Protein AF-A0A7S1QYT7-F1 (afdb_monomer_lite)

Secondary structure (DSSP, 8-state):
-HHHHHHHHHHHHHHHHHHHHHHHHHHHHHHHHHHHHHHHTSPPGGGGGTTSHHHHHHHHHHHHHHHHHHHHHHHHTTT---HHHHHHHHHHHHHHHHHHHHHHHHHHHHH-TTS-HHHHHHHHHHHHHHIIIIIHHHHHHHTT--HHHHHHHHHHHHHHHHHHHGGGHHHHTT--

Structure (mmCIF, N/CA/C/O backbone):
data_AF-A0A7S1QYT7-F1
#
_entry.id   AF-A0A7S1QYT7-F1
#
loop_
_atom_site.group_PDB
_atom_site.id
_atom_site.type_symbol
_atom_site.label_atom_id
_atom_site.label_alt_id
_atom_site.label_comp_id
_atom_site.label_asym_id
_atom_site.label_entity_id
_atom_site.label_seq_id
_atom_site.pdbx_PDB_ins_code
_atom_site.Cartn_x
_atom_site.Cartn_y
_atom_site.Cartn_z
_atom_site.occupancy
_atom_site.B_iso_or_equiv
_atom_site.auth_seq_id
_atom_site.auth_comp_id
_atom_site.auth_asym_id
_atom_site.auth_atom_id
_atom_site.pdbx_PDB_model_num
ATOM 1 N N . GLU A 1 1 ? -38.609 56.100 38.964 1.00 63.53 1 GLU A N 1
ATOM 2 C CA . GLU A 1 1 ? -37.360 55.302 39.048 1.00 63.53 1 GLU A CA 1
ATOM 3 C C . GLU A 1 1 ? -37.569 53.793 39.182 1.00 63.53 1 GLU A C 1
ATOM 5 O O . GLU A 1 1 ? -37.049 53.065 38.348 1.00 63.53 1 GLU A O 1
ATOM 10 N N . ARG A 1 2 ? -38.355 53.289 40.149 1.00 62.47 2 ARG A N 1
ATOM 11 C CA . ARG A 1 2 ? -38.512 51.829 40.365 1.00 62.47 2 ARG A CA 1
ATOM 12 C C . ARG A 1 2 ? -39.107 51.056 39.176 1.00 62.47 2 ARG A C 1
ATOM 14 O O . ARG A 1 2 ? -38.691 49.935 38.917 1.00 62.47 2 ARG A O 1
ATOM 21 N N . VAL A 1 3 ? -40.026 51.669 38.424 1.00 66.88 3 VAL A N 1
ATOM 22 C CA . VAL A 1 3 ? -40.621 51.073 37.209 1.00 66.88 3 VAL A CA 1
ATOM 23 C C . VAL A 1 3 ? -39.579 50.915 36.094 1.00 66.88 3 VAL A C 1
ATOM 25 O O . VAL A 1 3 ? -39.517 49.877 35.447 1.00 66.88 3 VAL A O 1
ATOM 28 N N . PHE A 1 4 ? -38.700 51.908 35.931 1.00 64.62 4 PHE A N 1
ATOM 29 C CA . PHE A 1 4 ? -37.659 51.919 34.899 1.00 64.62 4 PHE A CA 1
ATOM 30 C C . PHE A 1 4 ? -36.540 50.904 35.196 1.00 64.62 4 PHE A C 1
ATOM 32 O O . PHE A 1 4 ? -36.034 50.240 34.295 1.00 64.62 4 PHE A O 1
ATOM 39 N N . ALA A 1 5 ? -36.198 50.725 36.478 1.00 67.06 5 ALA A N 1
ATOM 40 C CA . ALA A 1 5 ? -35.235 49.715 36.916 1.00 67.06 5 ALA A CA 1
ATOM 41 C C . ALA A 1 5 ? -35.753 48.275 36.726 1.00 67.06 5 ALA A C 1
ATOM 43 O O . ALA A 1 5 ? -34.978 47.387 36.371 1.00 67.06 5 ALA A O 1
ATOM 44 N N . ASN A 1 6 ? -37.056 48.040 36.927 1.00 66.44 6 ASN A N 1
ATOM 45 C CA . ASN A 1 6 ? -37.658 46.721 36.713 1.00 66.44 6 ASN A CA 1
ATOM 46 C C . ASN A 1 6 ? -37.722 46.352 35.226 1.00 66.44 6 ASN A C 1
ATOM 48 O O . ASN A 1 6 ? -37.403 45.221 34.872 1.00 66.44 6 ASN A O 1
ATOM 52 N N . ASP A 1 7 ? -38.050 47.315 34.364 1.00 73.94 7 ASP A N 1
ATOM 53 C CA . ASP A 1 7 ? -38.115 47.114 32.914 1.00 73.94 7 ASP A CA 1
ATOM 54 C C . ASP A 1 7 ? -36.727 46.854 32.289 1.00 73.94 7 ASP A C 1
ATOM 56 O O . ASP A 1 7 ? -36.556 45.955 31.462 1.00 73.94 7 ASP A O 1
ATOM 60 N N . MET A 1 8 ? -35.676 47.546 32.750 1.00 67.88 8 MET A N 1
ATOM 61 C CA . MET A 1 8 ? -34.307 47.215 32.323 1.00 67.88 8 MET A CA 1
ATOM 62 C C . MET A 1 8 ? -33.873 45.811 32.767 1.00 67.88 8 MET A C 1
ATOM 64 O O . MET A 1 8 ? -33.151 45.127 32.039 1.00 67.88 8 MET A O 1
ATOM 68 N N . ARG A 1 9 ? -34.328 45.345 33.936 1.00 71.81 9 ARG A N 1
ATOM 69 C CA . ARG A 1 9 ? -34.009 44.000 34.431 1.00 71.81 9 ARG A CA 1
ATOM 70 C C . ARG A 1 9 ? -34.700 42.911 33.612 1.00 71.81 9 ARG A C 1
ATOM 72 O O . ARG A 1 9 ? -34.052 41.924 33.276 1.00 71.81 9 ARG A O 1
ATOM 79 N N . THR A 1 10 ? -35.968 43.097 33.245 1.00 73.62 10 THR A N 1
ATOM 80 C CA . THR A 1 10 ? -36.717 42.131 32.421 1.00 73.62 10 THR A CA 1
ATOM 81 C C . THR A 1 10 ? -36.176 42.043 30.998 1.00 73.62 10 THR A C 1
ATOM 83 O O . THR A 1 10 ? -36.062 40.942 30.465 1.00 73.62 10 THR A O 1
ATOM 86 N N . ARG A 1 11 ? -35.748 43.166 30.403 1.00 74.12 11 ARG A N 1
ATOM 87 C CA . ARG A 1 11 ? -35.099 43.150 29.079 1.00 74.12 11 ARG A CA 1
ATOM 88 C C . ARG A 1 11 ? -33.743 42.444 29.093 1.00 74.12 11 ARG A C 1
ATOM 90 O O . ARG A 1 11 ? -33.434 41.705 28.164 1.00 74.12 11 ARG A O 1
ATOM 97 N N . ASN A 1 12 ? -32.949 42.635 30.147 1.00 77.19 12 ASN A N 1
ATOM 98 C CA . ASN A 1 12 ? -31.664 41.947 30.286 1.00 77.19 12 ASN A CA 1
ATOM 99 C C . ASN A 1 12 ? -31.837 40.443 30.538 1.00 77.19 12 ASN A C 1
ATOM 101 O O . ASN A 1 12 ? -31.075 39.655 29.991 1.00 77.19 12 ASN A O 1
ATOM 105 N N . LEU A 1 13 ? -32.852 40.038 31.307 1.00 77.88 13 LEU A N 1
ATOM 106 C CA . LEU A 1 13 ? -33.160 38.623 31.539 1.00 77.88 13 LEU A CA 1
ATOM 107 C C . LEU A 1 13 ? -33.589 37.908 30.251 1.00 77.88 13 LEU A C 1
ATOM 109 O O . LEU A 1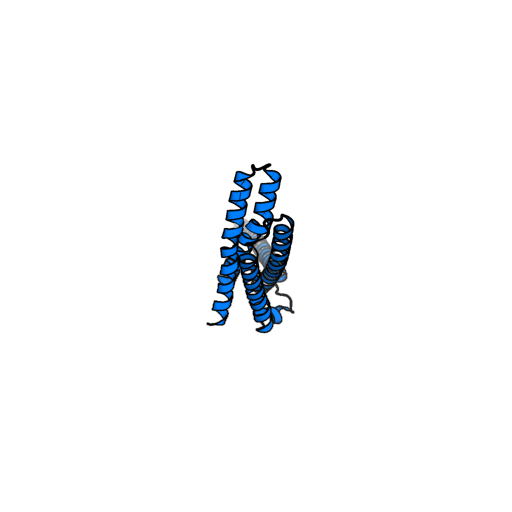 13 ? -33.055 36.843 29.964 1.00 77.88 13 LEU A O 1
ATOM 113 N N . GLY A 1 14 ? -34.460 38.520 29.440 1.00 78.19 14 GLY A N 1
ATOM 114 C CA . GLY A 1 14 ? -34.851 37.946 28.145 1.00 78.19 14 GLY A CA 1
ATOM 115 C C . GLY A 1 14 ? -33.659 37.772 27.200 1.00 78.19 14 GLY A C 1
ATOM 116 O O . GLY A 1 14 ? -33.481 36.716 26.602 1.00 78.19 14 GLY A O 1
ATOM 117 N N . LYS A 1 15 ? -32.764 38.766 27.157 1.00 81.69 15 LYS A N 1
ATOM 118 C CA . LYS A 1 15 ? -31.545 38.702 26.341 1.00 81.69 15 LYS A CA 1
ATOM 119 C C . LYS A 1 15 ? -30.600 37.573 26.780 1.00 81.69 15 LYS A C 1
ATOM 121 O O . LYS A 1 15 ? -30.007 36.910 25.936 1.00 81.69 15 LYS A O 1
ATOM 126 N N . VAL A 1 16 ? -30.492 37.325 28.088 1.00 78.81 16 VAL A N 1
ATOM 127 C CA . VAL A 1 16 ? -29.698 36.213 28.639 1.00 78.81 16 VAL A CA 1
ATOM 128 C C . VAL A 1 16 ? -30.347 34.856 28.341 1.00 78.81 16 VAL A C 1
ATOM 130 O O . VAL A 1 16 ? -29.640 33.911 27.996 1.00 78.81 16 VAL A O 1
ATOM 133 N N . GLU A 1 17 ? -31.673 34.735 28.430 1.00 77.56 17 GLU A N 1
ATOM 134 C CA . GLU A 1 17 ? -32.383 33.491 28.095 1.00 77.56 17 GLU A CA 1
ATOM 135 C C . GLU A 1 17 ? -32.235 33.108 26.617 1.00 77.56 17 GLU A C 1
ATOM 137 O O . GLU A 1 17 ? -32.032 31.930 26.304 1.00 77.56 17 GLU A O 1
ATOM 142 N N . ASP A 1 18 ? -32.270 34.089 25.717 1.00 82.19 18 ASP A N 1
ATOM 143 C CA . ASP A 1 18 ? -32.063 33.865 24.285 1.00 82.19 18 ASP A CA 1
ATOM 144 C C . ASP A 1 18 ? -30.622 33.425 23.985 1.00 82.19 18 ASP A C 1
ATOM 146 O O . ASP A 1 18 ? -30.410 32.466 23.238 1.00 82.19 18 ASP A O 1
ATOM 150 N N . GLU A 1 19 ? -29.626 34.035 24.638 1.00 81.06 19 GLU A N 1
ATOM 151 C CA . GLU A 1 19 ? -28.224 33.607 24.533 1.00 81.06 19 GLU A CA 1
ATOM 152 C C . GLU A 1 19 ? -28.010 32.182 25.070 1.00 81.06 19 GLU A C 1
ATOM 154 O O . GLU A 1 19 ? -27.249 31.402 24.485 1.00 81.06 19 GLU A O 1
ATOM 159 N N . LEU A 1 20 ? -28.696 31.803 26.153 1.00 75.25 20 LEU A N 1
ATOM 160 C CA . LEU A 1 20 ? -28.628 30.452 26.714 1.00 75.25 20 LEU A CA 1
ATOM 161 C C . LEU A 1 20 ? -29.295 29.417 25.802 1.00 75.25 20 LEU A C 1
ATOM 163 O O . LEU A 1 20 ? -28.706 28.357 25.576 1.00 75.25 20 LEU A O 1
ATOM 167 N N . LYS A 1 21 ? -30.464 29.725 25.225 1.00 75.06 21 LYS A N 1
ATOM 168 C CA . LYS A 1 21 ? -31.134 28.860 24.236 1.00 75.06 21 LYS A CA 1
ATOM 169 C C . LYS A 1 21 ? -30.296 28.688 22.982 1.00 75.06 21 LYS A C 1
ATOM 171 O O . LYS A 1 21 ? -30.181 27.579 22.466 1.00 75.06 21 LYS A O 1
ATOM 176 N N . GLN A 1 22 ? -29.670 29.763 22.518 1.00 82.38 22 GLN A N 1
ATOM 177 C CA . GLN A 1 22 ? -28.796 29.728 21.360 1.00 82.38 22 GLN A CA 1
ATOM 178 C C . GLN A 1 22 ? -27.540 28.884 21.645 1.00 82.38 22 GLN A C 1
ATOM 180 O O . GLN A 1 22 ? -27.198 28.005 20.853 1.00 82.38 22 GLN A O 1
ATOM 185 N N . ARG A 1 23 ? -26.906 29.046 22.814 1.00 73.88 23 ARG A N 1
ATOM 186 C CA . ARG A 1 23 ? -25.774 28.202 23.246 1.00 73.88 23 ARG A CA 1
ATOM 187 C C . ARG A 1 23 ? -26.158 26.733 23.449 1.00 73.88 23 ARG A C 1
ATOM 189 O O . ARG A 1 23 ? -25.369 25.860 23.090 1.00 73.88 23 ARG A O 1
ATOM 196 N N . GLN A 1 24 ? -27.345 26.447 23.987 1.00 83.94 24 GLN A N 1
ATOM 197 C CA . GLN A 1 24 ? -27.872 25.081 24.091 1.00 83.94 24 GLN A CA 1
ATOM 198 C C . GLN A 1 24 ? -28.180 24.475 22.719 1.00 83.94 24 GLN A C 1
ATOM 200 O O . GLN A 1 24 ? -27.871 23.311 22.488 1.00 83.94 24 GLN A O 1
ATOM 205 N N . GLY A 1 25 ? -28.744 25.254 21.794 1.00 77.81 25 GLY A N 1
ATOM 206 C CA . GLY A 1 25 ? -29.012 24.814 20.426 1.00 77.81 25 GLY A CA 1
ATOM 207 C C . GLY A 1 25 ? -27.729 24.445 19.686 1.00 77.81 25 GLY A C 1
ATOM 208 O O . GLY A 1 25 ? -27.650 23.371 19.094 1.00 77.81 25 GLY A O 1
ATOM 209 N N . TYR A 1 26 ? -26.688 25.276 19.798 1.00 70.94 26 TYR A N 1
ATOM 210 C CA . TYR A 1 26 ? -25.382 24.966 19.213 1.00 70.94 26 TYR A CA 1
ATOM 211 C C . TYR A 1 26 ? -24.711 23.752 19.861 1.00 70.94 26 TYR A C 1
ATOM 213 O O . TYR A 1 26 ? -24.090 22.964 19.152 1.00 70.94 26 TYR A O 1
ATOM 221 N N . SER A 1 27 ? -24.824 23.568 21.181 1.00 73.31 27 SER A N 1
ATOM 222 C CA . SER A 1 27 ? -24.220 22.409 21.852 1.00 73.31 27 SER A CA 1
ATOM 223 C C . SER A 1 27 ? -24.944 21.100 21.527 1.00 73.31 27 SER A C 1
ATOM 225 O O . SER A 1 27 ? -24.289 20.068 21.376 1.00 73.31 27 SER A O 1
ATOM 227 N N . LEU A 1 28 ? -26.269 21.145 21.355 1.00 75.00 28 LEU A N 1
ATOM 228 C CA . LEU A 1 28 ? -27.075 20.022 20.879 1.00 75.00 28 LEU A CA 1
ATOM 229 C C . LEU A 1 28 ? -26.763 19.700 19.415 1.00 75.00 28 LEU A C 1
ATOM 231 O O . LEU A 1 28 ? -26.532 18.536 19.108 1.00 75.00 28 LEU A O 1
ATOM 235 N N . ASP A 1 29 ? -26.688 20.695 18.528 1.00 82.31 29 ASP A N 1
ATOM 236 C CA . ASP A 1 29 ? -26.343 20.476 17.115 1.00 82.31 29 ASP A CA 1
ATOM 237 C C . ASP A 1 29 ? -24.923 19.913 16.949 1.00 82.31 29 ASP A C 1
ATOM 239 O O . ASP A 1 29 ? -24.721 18.946 16.213 1.00 82.31 29 ASP A O 1
ATOM 243 N N . LEU A 1 30 ? -23.940 20.431 17.701 1.00 76.50 30 LEU A N 1
ATOM 244 C CA . LEU A 1 30 ? -22.595 19.850 17.720 1.00 76.50 30 LEU A CA 1
ATOM 245 C C . LEU A 1 30 ? -22.622 18.394 18.186 1.00 76.50 30 LEU A C 1
ATOM 247 O O . LEU A 1 30 ? -21.968 17.562 17.563 1.00 76.50 30 LEU A O 1
ATOM 251 N N . ARG A 1 31 ? -23.388 18.080 19.239 1.00 77.69 31 ARG A N 1
ATOM 252 C CA . ARG A 1 31 ? -23.575 16.706 19.729 1.00 77.69 31 ARG A CA 1
ATOM 253 C C . ARG A 1 31 ? -24.190 15.800 18.670 1.00 77.69 31 ARG A C 1
ATOM 255 O O . ARG A 1 31 ? -23.618 14.755 18.392 1.00 77.69 31 ARG A O 1
ATOM 262 N N . TRP A 1 32 ? -25.278 16.220 18.029 1.00 70.94 32 TRP A N 1
ATOM 263 C CA . TRP A 1 32 ? -25.936 15.461 16.961 1.00 70.94 32 TRP A CA 1
ATOM 264 C C . TRP A 1 32 ? -25.014 15.228 15.764 1.00 70.94 32 TRP A C 1
ATOM 266 O O . TRP A 1 32 ? -25.023 14.149 15.170 1.00 70.94 32 TRP A O 1
ATOM 276 N N . ARG A 1 33 ? -24.190 16.219 15.405 1.00 75.81 33 ARG A N 1
ATOM 277 C CA . ARG A 1 33 ? -23.168 16.070 14.362 1.00 75.81 33 ARG A CA 1
ATOM 278 C C . ARG A 1 33 ? -22.066 15.105 14.791 1.00 75.81 33 ARG A C 1
ATOM 280 O O . ARG A 1 33 ? -21.652 14.291 13.972 1.00 75.81 33 ARG A O 1
ATOM 287 N N . PHE A 1 34 ? -21.636 15.153 16.050 1.00 69.44 34 PHE A N 1
ATOM 288 C CA . PHE A 1 34 ? -20.643 14.233 16.610 1.00 69.44 34 PHE A CA 1
ATOM 289 C C . PHE A 1 34 ? -21.160 12.792 16.649 1.00 69.44 34 PHE A C 1
ATOM 291 O O . PHE A 1 34 ? -20.482 11.890 16.167 1.00 69.44 34 PHE A O 1
ATOM 298 N N . GLU A 1 35 ? -22.384 12.584 17.131 1.00 69.12 35 GLU A N 1
ATOM 299 C CA . GLU A 1 35 ? -23.049 11.278 17.201 1.00 69.12 35 GLU A CA 1
ATOM 300 C C . GLU A 1 35 ? -23.298 10.700 15.808 1.00 69.12 35 GLU A C 1
ATOM 302 O O . GLU A 1 35 ? -23.056 9.518 15.570 1.00 69.12 35 GLU A O 1
ATOM 307 N N . ARG A 1 36 ? -23.701 11.534 14.844 1.00 71.56 36 ARG A N 1
ATOM 308 C CA . ARG A 1 36 ? -23.854 11.115 13.447 1.00 71.56 36 ARG A CA 1
ATOM 309 C C . ARG A 1 36 ? -22.515 10.740 12.822 1.00 71.56 36 ARG A C 1
ATOM 311 O O . ARG A 1 36 ? -22.420 9.719 12.147 1.00 71.56 36 ARG A O 1
ATOM 318 N N . MET A 1 37 ? -21.469 11.517 13.083 1.00 59.34 37 MET A N 1
ATOM 319 C CA . MET A 1 37 ? -20.117 11.208 12.621 1.00 59.34 37 MET A CA 1
ATOM 320 C C . MET A 1 37 ? -19.594 9.914 13.263 1.00 59.34 37 MET A C 1
ATOM 322 O O . MET A 1 37 ? -19.021 9.081 12.567 1.00 59.34 37 MET A O 1
ATOM 326 N N . GLN A 1 38 ? -19.898 9.683 14.544 1.00 62.28 38 GLN A N 1
ATOM 327 C CA . GLN A 1 38 ? -19.635 8.416 15.227 1.00 62.28 38 GLN A CA 1
ATOM 328 C C . GLN A 1 38 ? -20.466 7.257 14.675 1.00 62.28 38 GLN A C 1
ATOM 330 O O . GLN A 1 38 ? -19.946 6.156 14.622 1.00 62.28 38 GLN A O 1
ATOM 335 N N . SER A 1 39 ? -21.706 7.467 14.224 1.00 62.12 39 SER A N 1
ATOM 336 C CA . SER A 1 39 ? -22.530 6.406 13.621 1.00 62.12 39 SER A CA 1
ATOM 337 C C . SER A 1 39 ? -22.017 5.944 12.253 1.00 62.12 39 SER A C 1
ATOM 339 O O . SER A 1 39 ? -22.132 4.773 11.917 1.00 62.12 39 SER A O 1
ATOM 341 N N . PHE A 1 40 ? -21.358 6.820 11.488 1.00 63.09 40 PHE A N 1
ATOM 342 C CA . PHE A 1 40 ? -20.630 6.411 10.279 1.00 63.09 40 PHE A CA 1
ATOM 343 C C . PHE A 1 40 ? -19.323 5.667 10.590 1.00 63.09 40 PHE A C 1
ATOM 345 O O . PHE A 1 40 ? -18.825 4.917 9.753 1.00 63.09 40 PHE A O 1
ATOM 352 N N . LEU A 1 41 ? -18.784 5.876 11.793 1.00 60.00 41 LEU A N 1
ATOM 353 C CA . LEU A 1 41 ? -17.658 5.143 12.368 1.00 60.00 41 LEU A CA 1
ATOM 354 C C . LEU A 1 41 ? -18.124 3.952 13.222 1.00 60.00 41 LEU A C 1
ATOM 356 O O . LEU A 1 41 ? -17.277 3.267 13.791 1.00 60.00 41 LEU A O 1
ATOM 360 N N . GLN A 1 42 ? -19.441 3.709 13.342 1.00 55.50 42 GLN A N 1
ATOM 361 C CA . GLN A 1 42 ? -19.932 2.588 14.126 1.00 55.50 42 GLN A CA 1
ATOM 362 C C . GLN A 1 42 ? -19.556 1.319 13.393 1.00 55.50 42 GLN A C 1
ATOM 364 O O . GLN A 1 42 ? -19.847 1.160 12.200 1.00 55.50 42 GLN A O 1
ATOM 369 N N . PRO A 1 43 ? -18.841 0.441 14.085 1.00 53.44 43 PRO A N 1
ATOM 370 C CA . PRO A 1 43 ? -18.059 -0.518 13.383 1.00 53.44 43 PRO A CA 1
ATOM 371 C C . PRO A 1 43 ? -19.068 -1.690 13.149 1.00 53.44 43 PRO A C 1
ATOM 373 O O . PRO A 1 43 ? -19.768 -2.143 14.056 1.00 53.44 43 PRO A O 1
ATOM 376 N N . ALA A 1 44 ? -19.310 -2.049 11.877 1.00 56.81 44 ALA A N 1
ATOM 377 C CA . ALA A 1 44 ? -20.388 -2.967 11.483 1.00 56.81 44 ALA A CA 1
ATOM 378 C C . ALA A 1 44 ? -20.252 -4.327 12.197 1.00 56.81 44 ALA A C 1
ATOM 380 O O . ALA A 1 44 ? -19.156 -4.882 12.249 1.00 56.81 44 ALA A O 1
ATOM 381 N N . GLU A 1 45 ? -21.361 -4.898 12.685 1.00 54.94 45 GLU A N 1
ATOM 382 C CA . GLU A 1 45 ? -21.418 -6.088 13.565 1.00 54.94 45 GLU A CA 1
ATOM 383 C C . GLU A 1 45 ? -20.599 -7.322 13.102 1.00 54.94 45 GLU A C 1
ATOM 385 O O . GLU A 1 45 ? -20.276 -8.195 13.909 1.00 54.94 45 GLU A O 1
ATOM 390 N N . GLY A 1 46 ? -20.171 -7.390 11.835 1.00 54.16 46 GLY A N 1
ATOM 391 C CA . GLY A 1 46 ? -19.249 -8.408 11.305 1.00 54.16 46 GLY A CA 1
ATOM 392 C C . GLY A 1 46 ? -17.779 -8.309 11.763 1.00 54.16 46 GLY A C 1
ATOM 393 O O . GLY A 1 46 ? -16.962 -9.161 11.410 1.00 54.16 46 GLY A O 1
ATOM 394 N N . GLN A 1 47 ? -17.398 -7.304 12.551 1.00 55.16 47 GLN A N 1
ATOM 395 C CA . GLN A 1 47 ? -15.993 -7.002 12.878 1.00 55.16 47 GLN A CA 1
ATOM 396 C C . GLN A 1 47 ? -15.298 -7.913 13.881 1.00 55.16 47 GLN A C 1
ATOM 398 O O . GLN A 1 47 ? -14.071 -7.879 13.981 1.00 55.16 47 GLN A O 1
ATOM 403 N N . ARG A 1 48 ? -16.026 -8.802 14.561 1.00 57.25 48 ARG A N 1
ATOM 404 C CA . ARG A 1 48 ? -15.385 -9.847 15.378 1.00 57.25 48 ARG A CA 1
ATOM 405 C C . ARG A 1 48 ? -14.471 -10.752 14.553 1.00 57.25 48 ARG A C 1
ATOM 407 O O . ARG A 1 48 ? -13.500 -11.280 15.086 1.00 57.25 48 ARG A O 1
ATOM 414 N N . TRP A 1 49 ? -14.749 -10.914 13.257 1.00 62.31 49 TRP A N 1
ATOM 415 C CA . TRP A 1 49 ? -13.912 -11.740 12.393 1.00 62.31 49 TRP A CA 1
ATOM 416 C C . TRP A 1 49 ? -12.552 -11.098 12.093 1.00 62.31 49 TRP A C 1
ATOM 418 O O . TRP A 1 49 ? -11.566 -11.817 11.982 1.00 62.31 49 TRP A O 1
ATOM 428 N N . ILE A 1 50 ? -12.458 -9.763 12.037 1.00 66.31 50 ILE A N 1
ATOM 429 C CA . ILE A 1 50 ? -11.196 -9.070 11.722 1.00 66.31 50 ILE A CA 1
ATOM 430 C C . ILE A 1 50 ? -10.171 -9.244 12.848 1.00 66.31 50 ILE A C 1
ATOM 432 O O . ILE A 1 50 ? -8.992 -9.425 12.553 1.00 66.31 50 ILE A O 1
ATOM 436 N N . HIS A 1 51 ? -10.612 -9.299 14.106 1.00 65.50 51 HIS A N 1
ATOM 437 C CA . HIS A 1 51 ? -9.745 -9.597 15.255 1.00 65.50 51 HIS A CA 1
ATOM 438 C C . HIS A 1 51 ? -9.502 -11.097 15.475 1.00 65.50 51 HIS A C 1
ATOM 440 O O . HIS A 1 51 ? -8.809 -11.477 16.417 1.00 65.50 51 HIS A O 1
ATOM 446 N N . SER A 1 52 ? -10.066 -11.968 14.634 1.00 76.25 52 SER A N 1
ATOM 447 C CA . SER A 1 52 ? -9.863 -13.407 14.755 1.00 76.25 52 SER A CA 1
ATOM 448 C C . SER A 1 52 ? -8.426 -13.802 14.409 1.00 76.25 52 SER A C 1
ATOM 450 O O . SER A 1 52 ? -7.777 -13.233 13.533 1.00 76.25 52 SER A O 1
ATOM 452 N N . ASN A 1 53 ? -7.933 -14.871 15.029 1.00 71.44 53 ASN A N 1
ATOM 453 C CA . ASN A 1 53 ? -6.669 -15.483 14.619 1.00 71.44 53 ASN A CA 1
ATOM 454 C C . ASN A 1 53 ? -6.735 -15.985 13.163 1.00 71.44 53 ASN A C 1
ATOM 456 O O . ASN A 1 53 ? -5.715 -16.020 12.480 1.00 71.44 53 ASN A O 1
ATOM 460 N N . ALA A 1 54 ? -7.934 -16.314 12.665 1.00 74.50 54 ALA A N 1
ATOM 461 C CA . ALA A 1 54 ? -8.144 -16.777 11.297 1.00 74.50 54 ALA A CA 1
ATOM 462 C C . ALA A 1 54 ? -7.890 -15.682 10.246 1.00 74.50 54 ALA A C 1
ATOM 464 O O . ALA A 1 54 ? -7.190 -15.935 9.268 1.00 74.50 54 ALA A O 1
ATOM 465 N N . SER A 1 55 ? -8.411 -14.466 10.450 1.00 72.62 55 SER A N 1
ATOM 466 C CA . SER A 1 55 ? -8.183 -13.336 9.537 1.00 72.62 55 SER A CA 1
ATOM 467 C C . SER A 1 55 ? -6.701 -12.973 9.507 1.00 72.62 55 SER A C 1
ATOM 469 O O . SER A 1 55 ? -6.101 -12.848 8.444 1.00 72.62 55 SER A O 1
ATOM 471 N N . ASN A 1 56 ? -6.072 -12.897 10.676 1.00 77.25 56 ASN A N 1
ATOM 472 C CA . ASN A 1 56 ? -4.662 -12.576 10.780 1.00 77.25 56 ASN A CA 1
ATOM 473 C C . ASN A 1 56 ? -3.750 -13.641 10.151 1.00 77.25 56 ASN A C 1
ATOM 475 O O . ASN A 1 56 ? -2.750 -13.286 9.531 1.00 77.25 56 ASN A O 1
ATOM 479 N N . CYS A 1 57 ? -4.101 -14.925 10.263 1.00 80.25 57 CYS A N 1
ATOM 480 C CA . CYS A 1 57 ? -3.379 -16.006 9.594 1.00 80.25 57 CYS A CA 1
ATOM 481 C C . CYS A 1 57 ? -3.566 -15.946 8.070 1.00 80.25 57 CYS A C 1
ATOM 483 O O . CYS A 1 57 ? -2.605 -16.130 7.330 1.00 80.25 57 CYS A O 1
ATOM 485 N N . LEU A 1 58 ? -4.768 -15.607 7.592 1.00 82.56 58 LEU A N 1
ATOM 486 C CA . LEU A 1 58 ? -5.052 -15.432 6.165 1.00 82.56 58 LEU A CA 1
ATOM 487 C C . LEU A 1 58 ? -4.235 -14.282 5.563 1.00 82.56 58 LEU A C 1
ATOM 489 O O . LEU A 1 58 ? -3.570 -14.460 4.542 1.00 82.56 58 LEU A O 1
ATOM 493 N N . PHE A 1 59 ? -4.222 -13.120 6.214 1.00 78.69 59 PHE A N 1
ATOM 494 C CA . PHE A 1 59 ? -3.456 -11.966 5.745 1.00 78.69 59 PHE A CA 1
ATOM 495 C C . PHE A 1 59 ? -1.948 -12.156 5.926 1.00 78.69 59 PHE A C 1
ATOM 497 O O . PHE A 1 59 ? -1.172 -11.815 5.035 1.00 78.69 59 PHE A O 1
ATOM 504 N N . GLY A 1 60 ? -1.520 -12.771 7.031 1.00 80.56 60 GLY A N 1
ATOM 505 C CA . GLY A 1 60 ? -0.135 -13.193 7.230 1.00 80.56 60 GLY A CA 1
ATOM 506 C C . GLY A 1 60 ? 0.330 -14.164 6.144 1.00 80.56 60 GLY A C 1
ATOM 507 O O . GLY A 1 60 ? 1.396 -13.980 5.559 1.00 80.56 60 GLY A O 1
ATOM 508 N N . GLY A 1 61 ? -0.515 -15.133 5.794 1.00 84.62 61 GLY A N 1
ATOM 509 C CA . GLY A 1 61 ? -0.301 -16.055 4.684 1.00 84.62 61 GLY A CA 1
ATOM 510 C C . GLY A 1 61 ? -0.204 -15.337 3.340 1.00 84.62 61 GLY A C 1
ATOM 511 O O . GLY A 1 61 ? 0.698 -15.638 2.565 1.00 84.62 61 GLY A O 1
ATOM 512 N N . ALA A 1 62 ? -1.046 -14.333 3.084 1.00 83.06 62 ALA A N 1
ATOM 513 C CA . ALA A 1 62 ? -0.958 -13.512 1.874 1.00 83.06 62 ALA A CA 1
ATOM 514 C C . ALA A 1 62 ? 0.367 -12.729 1.784 1.00 83.06 62 ALA A C 1
ATOM 516 O O . ALA A 1 62 ? 0.909 -12.571 0.691 1.00 83.06 62 ALA A O 1
ATOM 517 N N . ILE A 1 63 ? 0.929 -12.280 2.914 1.00 82.88 63 ILE A N 1
ATOM 518 C CA . ILE A 1 63 ? 2.258 -11.641 2.962 1.00 82.88 63 ILE A CA 1
ATOM 519 C C . ILE A 1 63 ? 3.350 -12.647 2.606 1.00 82.88 63 ILE A C 1
ATOM 521 O O . ILE A 1 63 ? 4.213 -12.340 1.788 1.00 82.88 63 ILE A O 1
ATOM 525 N N . ILE A 1 64 ? 3.305 -13.845 3.192 1.00 84.56 64 ILE A N 1
ATOM 526 C CA . ILE A 1 64 ? 4.285 -14.904 2.915 1.00 84.56 64 ILE A CA 1
ATOM 527 C C . ILE A 1 64 ? 4.180 -15.348 1.453 1.00 84.56 64 ILE A C 1
ATOM 529 O O . ILE A 1 64 ? 5.197 -15.477 0.781 1.00 84.56 64 ILE A O 1
ATOM 533 N N . ALA A 1 65 ? 2.964 -15.511 0.930 1.00 86.06 65 ALA A N 1
ATOM 534 C CA . ALA A 1 65 ? 2.722 -15.824 -0.473 1.00 86.06 65 ALA A CA 1
ATOM 535 C C . ALA A 1 65 ? 3.272 -14.732 -1.401 1.00 86.06 65 ALA A C 1
ATOM 537 O O . ALA A 1 65 ? 3.963 -15.052 -2.364 1.00 86.06 65 ALA A O 1
ATOM 538 N N . ASN A 1 66 ? 3.042 -13.452 -1.085 1.00 84.44 66 ASN A N 1
ATOM 539 C CA . ASN A 1 66 ? 3.609 -12.334 -1.839 1.00 84.44 66 ASN A CA 1
ATOM 540 C C . ASN A 1 66 ? 5.150 -12.335 -1.792 1.00 84.44 66 ASN A C 1
ATOM 542 O O . ASN A 1 66 ? 5.787 -12.140 -2.823 1.00 84.44 66 ASN A O 1
ATOM 546 N N . ALA A 1 67 ? 5.750 -12.623 -0.634 1.00 82.38 67 ALA A N 1
ATOM 547 C CA . ALA A 1 67 ? 7.201 -12.728 -0.482 1.00 82.38 67 ALA A CA 1
ATOM 548 C C . ALA A 1 67 ? 7.795 -13.919 -1.256 1.00 82.38 67 ALA A C 1
ATOM 550 O O . ALA A 1 67 ? 8.828 -13.766 -1.902 1.00 82.38 67 ALA A O 1
ATOM 551 N N . MET A 1 68 ? 7.131 -15.081 -1.248 1.00 85.19 68 MET A N 1
ATOM 552 C CA . MET A 1 68 ? 7.527 -16.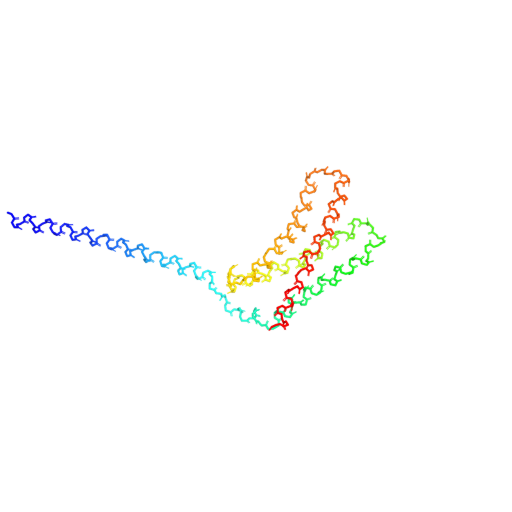241 -2.059 1.00 85.19 68 MET A CA 1
ATOM 553 C C . MET A 1 68 ? 7.440 -15.933 -3.550 1.00 85.19 68 MET A C 1
ATOM 555 O O . MET A 1 68 ? 8.362 -16.261 -4.288 1.00 85.19 68 MET A O 1
ATOM 559 N N . PHE A 1 69 ? 6.375 -15.254 -3.983 1.00 83.62 69 PHE A N 1
ATOM 560 C CA . PHE A 1 69 ? 6.261 -14.772 -5.355 1.00 83.62 69 PHE A CA 1
ATOM 561 C C . PHE A 1 69 ? 7.456 -13.877 -5.714 1.00 83.62 69 PHE A C 1
ATOM 563 O O . PHE A 1 69 ? 8.051 -14.074 -6.768 1.00 83.62 69 PHE A O 1
ATOM 570 N N . ILE A 1 70 ? 7.841 -12.927 -4.848 1.00 79.69 70 ILE A N 1
ATOM 571 C CA . ILE A 1 70 ? 9.000 -12.039 -5.087 1.00 79.69 70 ILE A CA 1
ATOM 572 C C . ILE A 1 70 ? 10.310 -12.848 -5.154 1.00 79.69 70 ILE A C 1
ATOM 574 O O . ILE A 1 70 ? 11.198 -12.546 -5.955 1.00 79.69 70 ILE A O 1
ATOM 578 N N . GLY A 1 71 ? 10.431 -13.899 -4.339 1.00 81.94 71 GLY A N 1
ATOM 579 C CA . GLY A 1 71 ? 11.541 -14.851 -4.410 1.00 81.94 71 GLY A CA 1
ATOM 580 C C . GLY A 1 71 ? 11.606 -15.553 -5.767 1.00 81.94 71 GLY A C 1
ATOM 581 O O . GLY A 1 71 ? 12.643 -15.512 -6.426 1.00 81.94 71 GLY A O 1
ATOM 582 N N . PHE A 1 72 ? 10.480 -16.098 -6.235 1.00 82.19 72 PHE A N 1
ATOM 583 C CA . PHE A 1 72 ? 10.393 -16.728 -7.554 1.00 82.19 72 PHE A CA 1
ATOM 584 C C . PHE A 1 72 ? 10.698 -15.759 -8.694 1.00 82.19 72 PHE A C 1
ATOM 586 O O . PHE A 1 72 ? 11.383 -16.137 -9.640 1.00 82.19 72 PHE A O 1
ATOM 593 N N . GLU A 1 73 ? 10.247 -14.509 -8.602 1.00 75.38 73 GLU A N 1
ATOM 594 C CA . GLU A 1 73 ? 10.598 -13.473 -9.573 1.00 75.38 73 GLU A CA 1
ATOM 595 C C . GLU A 1 73 ? 12.116 -13.295 -9.683 1.00 75.38 73 GLU A C 1
ATOM 597 O O . GLU A 1 73 ? 12.659 -13.194 -10.781 1.00 75.38 73 GLU A O 1
ATOM 602 N N . THR A 1 74 ? 12.807 -13.280 -8.541 1.00 71.44 74 THR A N 1
ATOM 603 C CA . THR A 1 74 ? 14.256 -13.054 -8.475 1.00 71.44 74 THR A CA 1
ATOM 604 C C . THR A 1 74 ? 15.035 -14.190 -9.138 1.00 71.44 74 THR A C 1
ATOM 606 O O . THR A 1 74 ? 16.003 -13.922 -9.852 1.00 71.44 74 THR A O 1
ATOM 609 N N . ASP A 1 75 ? 14.586 -15.434 -8.961 1.00 70.44 75 ASP A N 1
ATOM 610 C CA . ASP A 1 75 ? 15.220 -16.615 -9.556 1.00 70.44 75 ASP A CA 1
ATOM 611 C C . ASP A 1 75 ? 14.898 -16.769 -11.053 1.00 70.44 75 ASP A C 1
ATOM 613 O O . ASP A 1 75 ? 15.756 -17.199 -11.828 1.00 70.44 75 ASP A O 1
ATOM 617 N N . TYR A 1 76 ? 13.693 -16.379 -11.490 1.00 64.94 76 TYR A N 1
ATOM 618 C CA . TYR A 1 76 ? 13.258 -16.520 -12.888 1.00 64.94 76 TYR A CA 1
ATOM 619 C C . TYR A 1 76 ? 13.700 -15.354 -13.794 1.00 64.94 76 TYR A C 1
ATOM 621 O O . TYR A 1 76 ? 13.869 -15.532 -15.000 1.00 64.94 76 TYR A O 1
ATOM 629 N N . HIS A 1 77 ? 13.981 -14.172 -13.233 1.00 56.09 77 HIS A N 1
ATOM 630 C CA . HIS A 1 77 ? 14.467 -12.986 -13.962 1.00 56.09 77 HIS A CA 1
ATOM 631 C C . HIS A 1 77 ? 15.883 -13.110 -14.560 1.00 56.09 77 HIS A C 1
ATOM 633 O O . HIS A 1 77 ? 16.439 -12.117 -15.031 1.00 56.09 77 HIS A O 1
ATOM 639 N N . ARG A 1 78 ? 16.491 -14.302 -14.563 1.00 51.34 78 ARG A N 1
ATOM 640 C CA . ARG A 1 78 ? 17.824 -14.521 -15.139 1.00 51.34 78 ARG A CA 1
ATOM 641 C C . ARG A 1 78 ? 17.814 -14.869 -16.634 1.00 51.34 78 ARG A C 1
ATOM 643 O O . ARG A 1 78 ? 18.890 -14.849 -17.226 1.00 51.34 78 ARG A O 1
ATOM 650 N N . THR A 1 79 ? 16.656 -15.145 -17.248 1.00 50.03 79 THR A N 1
ATOM 651 C CA . THR A 1 79 ? 16.643 -15.749 -18.598 1.00 50.03 79 THR A CA 1
ATOM 652 C C . THR A 1 79 ? 15.772 -15.042 -19.645 1.00 50.03 79 THR A C 1
ATOM 654 O O . THR A 1 79 ? 16.158 -15.066 -20.806 1.00 50.03 79 THR A O 1
ATOM 657 N N . ASP A 1 80 ? 14.686 -14.345 -19.283 1.00 51.50 80 ASP A N 1
ATOM 658 C CA . ASP A 1 80 ? 13.782 -13.720 -20.270 1.00 51.50 80 ASP A CA 1
ATOM 659 C C . ASP A 1 80 ? 13.439 -12.258 -19.925 1.00 51.50 80 ASP A C 1
ATOM 661 O O . ASP A 1 80 ? 12.489 -11.971 -19.198 1.00 51.50 80 ASP A O 1
ATOM 665 N N . GLU A 1 81 ? 14.169 -11.302 -20.510 1.00 58.31 81 GLU A N 1
ATOM 666 C CA . GLU A 1 81 ? 13.835 -9.862 -20.497 1.00 58.31 81 GLU A CA 1
ATOM 667 C C . GLU A 1 81 ? 12.710 -9.516 -21.504 1.00 58.31 81 GLU A C 1
ATOM 669 O O . GLU A 1 81 ? 12.731 -8.492 -22.186 1.00 58.31 81 GLU A O 1
ATOM 674 N N . GLY A 1 82 ? 11.715 -10.395 -21.644 1.00 58.00 82 GLY A N 1
ATOM 675 C CA . GLY A 1 82 ? 10.563 -10.183 -22.519 1.00 58.00 82 GLY A CA 1
ATOM 676 C C . GLY A 1 82 ? 9.482 -9.333 -21.847 1.00 58.00 82 GLY A C 1
ATOM 677 O O . GLY A 1 82 ? 9.095 -9.594 -20.708 1.00 58.00 82 GLY A O 1
ATOM 678 N N . SER A 1 83 ? 8.922 -8.359 -22.575 1.00 62.53 83 SER A N 1
ATOM 679 C CA . SER A 1 83 ? 7.853 -7.458 -22.097 1.00 62.53 83 SER A CA 1
ATOM 680 C C . SER A 1 83 ? 6.655 -8.200 -21.464 1.00 62.53 83 SER A C 1
ATOM 682 O O . SER A 1 83 ? 6.071 -7.725 -20.493 1.00 62.53 83 SER A O 1
ATOM 684 N N . TYR A 1 84 ? 6.358 -9.420 -21.931 1.00 64.88 84 TYR A N 1
ATOM 685 C CA . TYR A 1 84 ? 5.280 -10.274 -21.417 1.00 64.88 84 TYR A CA 1
ATOM 686 C C . TYR A 1 84 ? 5.480 -10.747 -19.965 1.00 64.88 84 TYR A C 1
ATOM 688 O O . TYR A 1 84 ? 4.504 -10.846 -19.219 1.00 64.88 84 TYR A O 1
ATOM 696 N N . GLY A 1 85 ? 6.721 -11.011 -19.541 1.00 70.56 85 GLY A N 1
ATOM 697 C CA . GLY A 1 85 ? 7.017 -11.456 -18.173 1.00 70.56 85 GLY A CA 1
ATOM 698 C C . GLY A 1 85 ? 6.796 -10.344 -17.147 1.00 70.56 85 GLY A C 1
ATOM 699 O O . GLY A 1 85 ? 6.215 -10.567 -16.085 1.00 70.56 85 GLY A O 1
ATOM 700 N N . LEU A 1 86 ? 7.165 -9.115 -17.514 1.00 70.81 86 LEU A N 1
ATOM 701 C CA . LEU A 1 86 ? 6.989 -7.933 -16.677 1.00 70.81 86 LEU A CA 1
ATOM 702 C C . LEU A 1 86 ? 5.503 -7.612 -16.443 1.00 70.81 86 LEU A C 1
ATOM 704 O O . LEU A 1 86 ? 5.108 -7.329 -15.314 1.00 70.81 86 LEU A O 1
ATOM 708 N N . THR A 1 87 ? 4.670 -7.665 -17.487 1.00 74.69 87 THR A N 1
ATOM 709 C CA . THR A 1 87 ? 3.228 -7.387 -17.362 1.00 74.69 87 THR A CA 1
ATOM 710 C C . THR A 1 87 ? 2.528 -8.418 -16.482 1.00 74.69 87 THR A C 1
ATOM 712 O O . THR A 1 87 ? 1.714 -8.047 -15.637 1.00 74.69 87 THR A O 1
ATOM 715 N N . PHE A 1 88 ? 2.863 -9.702 -16.639 1.00 80.00 88 PHE A N 1
ATOM 716 C CA . PHE A 1 88 ? 2.345 -10.760 -15.771 1.00 80.00 88 PHE A CA 1
ATOM 717 C C . PHE A 1 88 ? 2.716 -10.512 -14.305 1.00 80.00 88 PHE A C 1
ATOM 719 O O . PHE A 1 88 ? 1.871 -10.621 -13.414 1.00 80.00 88 PHE A O 1
ATOM 726 N N . TRP A 1 89 ? 3.964 -10.117 -14.061 1.00 76.69 89 TRP A N 1
ATOM 727 C CA . TRP A 1 89 ? 4.449 -9.817 -12.725 1.00 76.69 89 TRP A CA 1
ATOM 728 C C . TRP A 1 89 ? 3.730 -8.616 -12.084 1.00 76.69 89 TRP A C 1
ATOM 730 O O . TRP A 1 89 ? 3.178 -8.732 -10.988 1.00 76.69 89 TRP A O 1
ATOM 740 N N . LEU A 1 90 ? 3.649 -7.492 -12.804 1.00 78.00 90 LEU A N 1
ATOM 741 C CA . LEU A 1 90 ? 2.913 -6.289 -12.387 1.00 78.00 90 LEU A CA 1
ATOM 742 C C . LEU A 1 90 ? 1.434 -6.578 -12.093 1.00 78.00 90 LEU A C 1
ATOM 744 O O . LEU A 1 90 ? 0.852 -5.990 -11.175 1.00 78.00 90 LEU A O 1
ATOM 748 N N . LEU A 1 91 ? 0.818 -7.493 -12.848 1.00 83.38 91 LEU A N 1
ATOM 749 C CA . LEU A 1 91 ? -0.559 -7.917 -12.617 1.00 83.38 91 LEU A CA 1
ATOM 750 C C . LEU A 1 91 ? -0.694 -8.660 -11.283 1.00 83.38 91 LEU A C 1
ATOM 752 O O . LEU A 1 91 ? -1.553 -8.306 -10.474 1.00 83.38 91 LEU A O 1
ATOM 756 N N . MET A 1 92 ? 0.168 -9.647 -11.023 1.00 82.81 92 MET A N 1
ATOM 757 C CA . MET A 1 92 ? 0.155 -10.399 -9.759 1.00 82.81 92 MET A CA 1
ATOM 758 C C . MET A 1 92 ? 0.388 -9.484 -8.560 1.00 82.81 92 MET A C 1
ATOM 760 O O . MET A 1 92 ? -0.311 -9.543 -7.548 1.00 82.81 92 MET A O 1
ATOM 764 N N . GLU A 1 93 ? 1.339 -8.577 -8.703 1.00 81.06 93 GLU A N 1
ATOM 765 C CA . GLU A 1 93 ? 1.660 -7.554 -7.726 1.00 81.06 93 GLU A CA 1
ATOM 766 C C . GLU A 1 93 ? 0.478 -6.621 -7.428 1.00 81.06 93 GLU A C 1
ATOM 768 O O . GLU A 1 93 ? 0.164 -6.372 -6.260 1.00 81.06 93 GLU A O 1
ATOM 773 N N . SER A 1 94 ? -0.237 -6.189 -8.468 1.00 85.38 94 SER A N 1
ATOM 774 C CA . SER A 1 94 ? -1.459 -5.389 -8.340 1.00 85.38 94 SER A CA 1
ATOM 775 C C . SER A 1 94 ? -2.582 -6.152 -7.630 1.00 85.38 94 SER A C 1
ATOM 777 O O . SER A 1 94 ? -3.300 -5.565 -6.814 1.00 85.38 94 SER A O 1
ATOM 779 N N . VAL A 1 95 ? -2.724 -7.459 -7.879 1.00 87.88 95 VAL A N 1
ATOM 780 C CA . VAL A 1 95 ? -3.701 -8.315 -7.182 1.00 87.88 95 VAL A CA 1
ATOM 781 C C . VAL A 1 95 ? -3.389 -8.383 -5.689 1.00 87.88 95 VAL A C 1
ATOM 783 O O . VAL A 1 95 ? -4.264 -8.088 -4.871 1.00 87.88 95 VAL A O 1
ATOM 786 N N . PHE A 1 96 ? -2.144 -8.691 -5.312 1.00 85.19 96 PHE A N 1
ATOM 787 C CA . PHE A 1 96 ? -1.751 -8.715 -3.900 1.00 85.19 96 PHE A CA 1
ATOM 788 C C . PHE A 1 96 ? -1.928 -7.348 -3.239 1.00 85.19 96 PHE A C 1
ATOM 790 O O . PHE A 1 96 ? -2.450 -7.265 -2.127 1.00 85.19 96 PHE A O 1
ATOM 797 N N . LEU A 1 97 ? -1.539 -6.266 -3.921 1.00 85.25 97 LEU A N 1
ATOM 798 C CA . LEU A 1 97 ? -1.724 -4.909 -3.416 1.00 85.25 97 LEU A CA 1
ATOM 799 C C . LEU A 1 97 ? -3.205 -4.609 -3.158 1.00 85.25 97 LEU A C 1
ATOM 801 O O . LEU A 1 97 ? -3.533 -4.119 -2.083 1.00 85.25 97 LEU A O 1
ATOM 805 N N . THR A 1 98 ? -4.095 -4.981 -4.078 1.00 87.25 98 THR A N 1
ATOM 806 C CA . THR A 1 98 ? -5.547 -4.791 -3.935 1.00 87.25 98 THR A CA 1
ATOM 807 C C . THR A 1 98 ? -6.099 -5.542 -2.725 1.00 87.25 98 THR A C 1
ATOM 809 O O . THR A 1 98 ? -6.862 -4.969 -1.947 1.00 87.25 98 THR A O 1
ATOM 812 N N . VAL A 1 99 ? -5.665 -6.786 -2.503 1.00 86.12 99 VAL A N 1
ATOM 813 C CA . VAL A 1 99 ? -6.047 -7.560 -1.309 1.00 86.12 99 VAL A CA 1
ATOM 814 C C . VAL A 1 99 ? -5.636 -6.828 -0.026 1.00 86.12 99 VAL A C 1
ATOM 816 O O . VAL A 1 99 ? -6.440 -6.722 0.900 1.00 86.12 99 VAL A O 1
ATOM 819 N N . PHE A 1 100 ? -4.430 -6.253 0.018 1.00 82.25 100 PHE A N 1
ATOM 820 C CA . PHE A 1 100 ? -3.971 -5.477 1.176 1.00 82.25 100 PHE A CA 1
ATOM 821 C C . PHE A 1 100 ? -4.709 -4.147 1.353 1.00 82.25 100 PHE A C 1
ATOM 823 O O . PHE A 1 100 ? -4.964 -3.753 2.490 1.00 82.25 100 PHE A O 1
ATOM 830 N N . ILE A 1 101 ? -5.079 -3.465 0.263 1.00 85.50 101 ILE A N 1
ATOM 831 C CA . ILE A 1 101 ? -5.921 -2.260 0.330 1.00 85.50 101 ILE A CA 1
ATOM 832 C C . ILE A 1 101 ? -7.260 -2.611 0.988 1.00 85.50 101 ILE A C 1
ATOM 834 O O . ILE A 1 101 ? -7.708 -1.904 1.891 1.00 85.50 101 ILE A O 1
ATOM 838 N N . VAL A 1 102 ? -7.883 -3.714 0.562 1.00 86.31 102 VAL A N 1
ATOM 839 C CA . VAL A 1 102 ? -9.165 -4.170 1.111 1.00 86.31 102 VAL A CA 1
ATOM 840 C C . VAL A 1 102 ? -9.029 -4.550 2.586 1.00 86.31 102 VAL A C 1
ATOM 842 O O . VAL A 1 102 ? -9.836 -4.091 3.392 1.00 86.31 102 VAL A O 1
ATOM 845 N N . GLU A 1 103 ? -8.002 -5.318 2.968 1.00 83.94 103 GLU A N 1
ATOM 846 C CA . GLU A 1 103 ? -7.720 -5.640 4.378 1.00 83.94 103 GLU A CA 1
ATOM 847 C C . GLU A 1 103 ? -7.606 -4.370 5.228 1.00 83.94 103 GLU A C 1
ATOM 849 O O . GLU A 1 103 ? -8.261 -4.244 6.267 1.00 83.94 103 GLU A O 1
ATOM 854 N N . LEU A 1 104 ? -6.767 -3.428 4.792 1.00 80.88 104 LEU A N 1
ATOM 855 C CA . LEU A 1 104 ? -6.481 -2.227 5.561 1.00 80.88 104 LEU A CA 1
ATOM 856 C C . LEU A 1 104 ? -7.721 -1.337 5.677 1.00 80.88 104 LEU A C 1
ATOM 858 O O . LEU A 1 104 ? -7.987 -0.796 6.746 1.00 80.88 1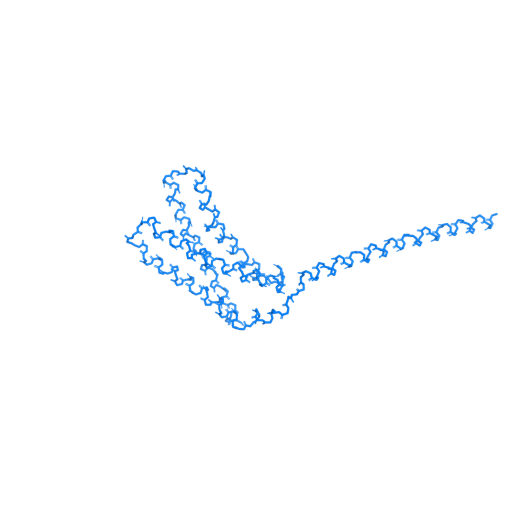04 LEU A O 1
ATOM 862 N N . LEU A 1 105 ? -8.522 -1.233 4.615 1.00 83.12 105 LEU A N 1
ATOM 863 C CA . LEU A 1 105 ? -9.783 -0.498 4.640 1.00 83.12 105 LEU A CA 1
ATOM 864 C C . LEU A 1 105 ? -10.792 -1.126 5.612 1.00 83.12 105 LEU A C 1
ATOM 866 O O . LEU A 1 105 ? -11.504 -0.404 6.314 1.00 83.12 105 LEU A O 1
ATOM 870 N N . LEU A 1 106 ? -10.847 -2.459 5.673 1.00 79.56 106 LEU A N 1
ATOM 871 C CA . LEU A 1 106 ? -11.686 -3.180 6.631 1.00 79.56 106 LEU A CA 1
ATOM 872 C C . LEU A 1 106 ? -11.223 -2.936 8.073 1.00 79.56 106 LEU A C 1
ATOM 874 O O . LEU A 1 106 ? -12.061 -2.640 8.925 1.00 79.56 106 LEU A O 1
ATOM 878 N N . ARG A 1 107 ? -9.910 -2.975 8.341 1.00 76.25 107 ARG A N 1
ATOM 879 C CA . ARG A 1 107 ? -9.353 -2.621 9.661 1.00 76.25 107 ARG A CA 1
ATOM 880 C C . ARG A 1 107 ? -9.592 -1.163 10.023 1.00 76.25 107 ARG A C 1
ATOM 882 O O . ARG A 1 107 ? -9.978 -0.881 11.149 1.00 76.25 107 ARG A O 1
ATOM 889 N N . PHE A 1 108 ? -9.460 -0.240 9.075 1.00 78.12 108 PHE A N 1
ATOM 890 C CA . PHE A 1 108 ? -9.752 1.169 9.325 1.00 78.12 108 PHE A CA 1
ATOM 891 C C . PHE A 1 108 ? -11.209 1.434 9.670 1.00 78.12 108 PHE A C 1
ATOM 893 O O . PHE A 1 108 ? -11.484 2.313 10.483 1.00 78.12 108 PHE A O 1
ATOM 900 N N . ARG A 1 109 ? -12.141 0.668 9.096 1.00 73.25 109 ARG A N 1
ATOM 901 C CA . ARG A 1 109 ? -13.547 0.723 9.507 1.00 73.25 109 ARG A CA 1
ATOM 902 C C . ARG A 1 109 ? -13.821 0.068 10.862 1.00 73.25 109 ARG A C 1
ATOM 904 O O . ARG A 1 109 ? -14.855 0.367 11.447 1.00 73.25 109 ARG A O 1
ATOM 911 N N . ALA A 1 110 ? -12.956 -0.8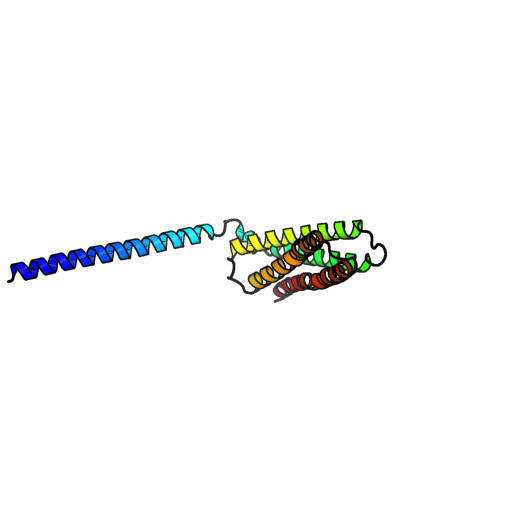32 11.326 1.00 70.94 110 ALA A N 1
ATOM 912 C CA . ALA A 1 110 ? -13.083 -1.491 12.624 1.00 70.94 110 ALA A CA 1
ATOM 913 C C . ALA A 1 110 ? -12.501 -0.654 13.763 1.00 70.94 110 ALA A C 1
ATOM 915 O O . ALA A 1 110 ? -13.217 -0.330 14.706 1.00 70.94 110 ALA A O 1
ATOM 916 N N . ASP A 1 111 ? -11.241 -0.249 13.630 1.00 68.25 111 ASP A N 1
ATOM 917 C CA . ASP A 1 111 ? -10.474 0.365 14.718 1.00 68.25 111 ASP A CA 1
ATOM 918 C C . ASP A 1 111 ? -10.313 1.886 14.562 1.00 68.25 111 ASP A C 1
ATOM 920 O O . ASP A 1 111 ? -9.931 2.575 15.505 1.00 68.25 111 ASP A O 1
ATOM 924 N N . GLY A 1 112 ? -10.613 2.436 13.382 1.00 67.81 112 GLY A N 1
ATOM 925 C CA . GLY A 1 112 ? -10.380 3.840 13.048 1.00 67.81 112 GLY A CA 1
ATOM 926 C C . GLY A 1 112 ? -8.954 4.130 12.539 1.00 67.81 112 GLY A C 1
ATOM 927 O O . GLY A 1 112 ? -8.024 3.353 12.763 1.00 67.81 112 GLY A O 1
ATOM 928 N N . PRO A 1 113 ? -8.748 5.266 11.841 1.00 64.69 113 PRO A N 1
ATOM 929 C CA . PRO A 1 113 ? -7.513 5.567 11.110 1.00 64.69 113 PRO A CA 1
ATOM 930 C C . PRO A 1 113 ? -6.239 5.786 11.935 1.00 64.69 113 PRO A C 1
ATOM 932 O O . PRO A 1 113 ? -5.150 5.712 11.375 1.00 64.69 113 PRO A O 1
ATOM 935 N N . PHE A 1 114 ? -6.349 6.018 13.245 1.00 65.75 114 PHE A N 1
ATOM 936 C CA . PHE A 1 114 ? -5.214 6.431 14.087 1.00 65.75 114 PHE A CA 1
ATOM 937 C C . PHE A 1 114 ? -5.213 5.800 15.483 1.00 65.75 114 PHE A C 1
ATOM 939 O O . PHE A 1 114 ? -4.562 6.305 16.392 1.00 65.75 114 PHE A O 1
ATOM 946 N N . SER A 1 115 ? -5.963 4.716 15.672 1.00 63.50 115 SER A N 1
ATOM 947 C CA . SER A 1 115 ? -6.036 4.043 16.973 1.00 63.50 115 SER A CA 1
ATOM 948 C C . SER A 1 115 ? -4.755 3.264 17.306 1.00 63.50 115 SER A C 1
ATOM 950 O O . SER A 1 115 ? -4.404 3.106 18.471 1.00 63.50 115 SER A O 1
ATOM 952 N N . ASP A 1 116 ? -4.012 2.832 16.279 1.00 73.62 116 ASP A N 1
ATOM 953 C CA . ASP A 1 116 ? -2.776 2.062 16.424 1.00 73.62 116 ASP A CA 1
ATOM 954 C C . ASP A 1 116 ? -1.660 2.594 15.502 1.00 73.62 116 ASP A C 1
ATOM 956 O O . ASP A 1 116 ? -1.868 2.887 14.316 1.00 73.62 116 ASP A O 1
ATOM 960 N N . HIS A 1 117 ? -0.446 2.691 16.050 1.00 80.31 117 HIS A N 1
ATOM 961 C CA . HIS A 1 117 ? 0.759 3.095 15.320 1.00 80.31 117 HIS A CA 1
ATOM 962 C C . HIS A 1 117 ? 1.084 2.096 14.202 1.00 80.31 117 HIS A C 1
ATOM 964 O O . HIS A 1 117 ? 1.566 2.490 13.137 1.00 80.31 117 HIS A O 1
ATOM 970 N N . TRP A 1 118 ? 0.761 0.815 14.403 1.00 77.56 118 TRP A N 1
ATOM 971 C CA . TRP A 1 118 ? 0.963 -0.227 13.397 1.00 77.56 118 TRP A CA 1
ATOM 972 C C . TRP A 1 118 ? 0.050 -0.061 12.185 1.00 77.56 118 TRP A C 1
ATOM 974 O O . TRP A 1 118 ? 0.518 -0.160 11.056 1.00 77.56 118 TRP A O 1
ATOM 984 N N . THR A 1 119 ? -1.225 0.276 12.384 1.00 78.50 119 THR A N 1
ATOM 985 C CA . THR A 1 119 ? -2.155 0.524 11.269 1.00 78.50 119 THR A CA 1
ATOM 986 C C . THR A 1 119 ? -1.729 1.745 10.441 1.00 78.50 119 THR A C 1
ATOM 988 O O . THR A 1 119 ? -1.880 1.762 9.219 1.00 78.50 119 THR A O 1
ATOM 991 N N . THR A 1 120 ? -1.121 2.748 11.085 1.00 81.69 120 THR A N 1
ATOM 992 C CA . THR A 1 120 ? -0.576 3.934 10.400 1.00 81.69 120 THR A CA 1
ATOM 993 C C . THR A 1 120 ? 0.666 3.583 9.571 1.00 81.69 120 THR A C 1
ATOM 995 O O . THR A 1 120 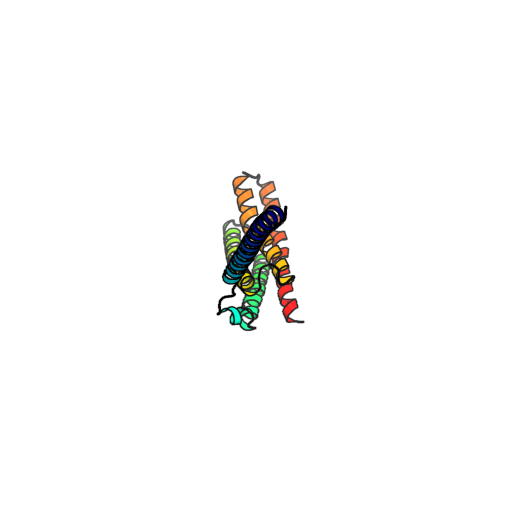? 0.807 4.030 8.432 1.00 81.69 120 THR A O 1
ATOM 998 N N . PHE A 1 121 ? 1.551 2.739 10.108 1.00 83.06 121 PHE A N 1
ATOM 999 C CA . PHE A 1 121 ? 2.707 2.216 9.379 1.00 83.06 121 PHE A CA 1
ATOM 1000 C C . PHE A 1 121 ? 2.293 1.351 8.178 1.00 83.06 121 PHE A C 1
ATOM 1002 O O . PHE A 1 121 ? 2.846 1.499 7.085 1.00 83.06 121 PHE A O 1
ATOM 1009 N N . ASP A 1 122 ? 1.268 0.516 8.343 1.00 83.56 122 ASP A N 1
ATOM 1010 C CA . ASP A 1 122 ? 0.696 -0.287 7.261 1.00 83.56 122 ASP A CA 1
ATOM 1011 C C . ASP A 1 122 ? 0.134 0.597 6.137 1.00 83.56 122 ASP A C 1
ATOM 1013 O O . ASP A 1 122 ? 0.368 0.311 4.960 1.00 83.56 122 ASP A O 1
ATOM 1017 N N . LEU A 1 123 ? -0.539 1.704 6.476 1.00 86.06 123 LEU A N 1
ATOM 1018 C CA . LEU A 1 123 ? -1.000 2.696 5.499 1.00 86.06 123 LEU A CA 1
ATOM 1019 C C . LEU A 1 123 ? 0.158 3.348 4.750 1.00 86.06 123 LEU A C 1
ATOM 1021 O O . LEU A 1 123 ? 0.078 3.499 3.532 1.00 86.06 123 LEU A O 1
ATOM 1025 N N . LEU A 1 124 ? 1.247 3.688 5.435 1.00 87.62 124 LEU A N 1
ATOM 1026 C CA . LEU A 1 124 ? 2.423 4.260 4.783 1.00 87.62 124 LEU A CA 1
ATOM 1027 C C . LEU A 1 124 ? 3.021 3.281 3.761 1.00 87.62 124 LEU A C 1
ATOM 1029 O O . LEU A 1 124 ? 3.244 3.649 2.607 1.00 87.62 124 LEU A O 1
ATOM 1033 N N . ILE A 1 125 ? 3.222 2.020 4.154 1.00 85.75 125 ILE A N 1
ATOM 1034 C CA . ILE A 1 125 ? 3.732 0.972 3.257 1.00 85.75 125 ILE A CA 1
ATOM 1035 C C . ILE A 1 125 ? 2.769 0.713 2.089 1.00 85.75 125 ILE A C 1
ATOM 1037 O O . ILE A 1 125 ? 3.204 0.418 0.968 1.00 85.75 125 ILE A O 1
ATOM 1041 N N . LEU A 1 126 ? 1.460 0.784 2.332 1.00 86.94 126 LEU A N 1
ATOM 1042 C CA . LEU A 1 126 ? 0.453 0.633 1.289 1.00 86.94 126 LEU A CA 1
ATOM 1043 C C . LEU A 1 126 ? 0.553 1.761 0.260 1.00 86.94 126 LEU A C 1
ATOM 1045 O O . LEU A 1 126 ? 0.617 1.478 -0.934 1.00 86.94 126 LEU A O 1
ATOM 1049 N N . LEU A 1 127 ? 0.623 3.012 0.719 1.00 88.00 127 LEU A N 1
ATOM 1050 C CA . LEU A 1 127 ? 0.747 4.194 -0.136 1.00 88.00 127 LEU A CA 1
ATOM 1051 C C . LEU A 1 127 ? 2.028 4.162 -0.970 1.00 88.00 127 LEU A C 1
ATOM 1053 O O . LEU A 1 127 ? 1.973 4.410 -2.172 1.00 88.00 127 LEU A O 1
ATOM 1057 N N . LEU A 1 128 ? 3.157 3.788 -0.362 1.00 86.31 128 LEU A N 1
ATOM 1058 C CA . LEU A 1 128 ? 4.415 3.562 -1.081 1.00 86.31 128 LEU A CA 1
ATOM 1059 C C . LEU A 1 128 ? 4.263 2.480 -2.160 1.00 86.31 128 LEU A C 1
ATOM 1061 O O . LEU A 1 128 ? 4.725 2.666 -3.281 1.00 86.31 128 LEU A O 1
ATOM 1065 N N . GLY A 1 129 ? 3.568 1.380 -1.856 1.00 85.69 129 GLY A N 1
ATOM 1066 C CA . GLY A 1 129 ? 3.301 0.315 -2.827 1.00 85.69 129 GLY A CA 1
ATOM 1067 C C . GLY A 1 129 ? 2.398 0.749 -3.987 1.00 85.69 129 GLY A C 1
ATOM 1068 O O . GLY A 1 129 ? 2.651 0.363 -5.124 1.00 85.69 129 GLY A O 1
ATOM 1069 N N . VAL A 1 130 ? 1.373 1.565 -3.725 1.00 86.81 130 VAL A N 1
ATOM 1070 C CA . VAL A 1 130 ? 0.493 2.135 -4.765 1.00 86.81 130 VAL A CA 1
ATOM 1071 C C . VAL A 1 130 ? 1.255 3.122 -5.643 1.00 86.81 130 VAL A C 1
ATOM 1073 O O . VAL A 1 130 ? 1.140 3.073 -6.869 1.00 86.81 130 VAL A O 1
ATOM 1076 N N . ALA A 1 131 ? 2.061 3.989 -5.030 1.00 85.69 131 ALA A N 1
ATOM 1077 C CA . ALA A 1 131 ? 2.907 4.919 -5.764 1.00 85.69 131 ALA A CA 1
ATOM 1078 C C . ALA A 1 131 ? 3.872 4.173 -6.700 1.00 85.69 131 ALA A C 1
ATOM 1080 O O . ALA A 1 131 ? 4.031 4.546 -7.857 1.00 85.69 131 ALA A O 1
ATOM 1081 N N . ASP A 1 132 ? 4.455 3.078 -6.225 1.00 81.94 132 ASP A N 1
ATOM 1082 C CA . ASP A 1 132 ? 5.363 2.253 -7.013 1.00 81.94 132 ASP A CA 1
ATOM 1083 C C . ASP A 1 132 ? 4.673 1.469 -8.134 1.00 81.94 132 ASP A C 1
ATOM 1085 O O . ASP A 1 132 ? 5.114 1.499 -9.277 1.00 81.94 132 ASP A O 1
ATOM 1089 N N . THR A 1 133 ? 3.559 0.803 -7.834 1.00 82.38 133 THR A N 1
ATOM 1090 C CA . THR A 1 133 ? 2.926 -0.113 -8.798 1.00 82.38 133 THR A CA 1
ATOM 1091 C C . THR A 1 133 ? 2.132 0.639 -9.865 1.00 82.38 133 THR A C 1
ATOM 1093 O O . THR A 1 133 ? 2.068 0.198 -11.009 1.00 82.38 133 THR A O 1
ATOM 1096 N N . TRP A 1 134 ? 1.486 1.756 -9.508 1.00 83.44 134 TRP A N 1
ATOM 1097 C CA . TRP A 1 134 ? 0.535 2.441 -10.397 1.00 83.44 134 TRP A CA 1
ATOM 1098 C C . TRP A 1 134 ? 0.992 3.840 -10.797 1.00 83.44 134 TRP A C 1
ATOM 1100 O O . TRP A 1 134 ? 0.868 4.210 -11.961 1.00 83.44 134 TRP A O 1
ATOM 1110 N N . VAL A 1 135 ? 1.528 4.628 -9.861 1.00 83.19 135 VAL A N 1
ATOM 1111 C CA . VAL A 1 135 ? 1.865 6.035 -10.139 1.00 83.19 135 VAL A CA 1
ATOM 1112 C C . VAL A 1 135 ? 3.154 6.141 -10.950 1.00 83.19 135 VAL A C 1
ATOM 1114 O O . VAL A 1 135 ? 3.186 6.856 -11.949 1.00 83.19 135 VAL A O 1
ATOM 1117 N N . LEU A 1 136 ? 4.199 5.405 -10.565 1.00 79.12 136 LEU A N 1
ATOM 1118 C CA . LEU A 1 136 ? 5.484 5.408 -11.261 1.00 79.12 136 LEU A CA 1
ATOM 1119 C C . LEU A 1 136 ? 5.329 4.979 -12.733 1.00 79.12 136 LEU A C 1
ATOM 1121 O O . LEU A 1 136 ? 5.656 5.793 -13.595 1.00 79.12 136 LEU A O 1
ATOM 1125 N N . PRO A 1 137 ? 4.755 3.806 -13.071 1.00 76.12 137 PRO A N 1
ATOM 1126 C CA . PRO A 1 137 ? 4.534 3.412 -14.465 1.00 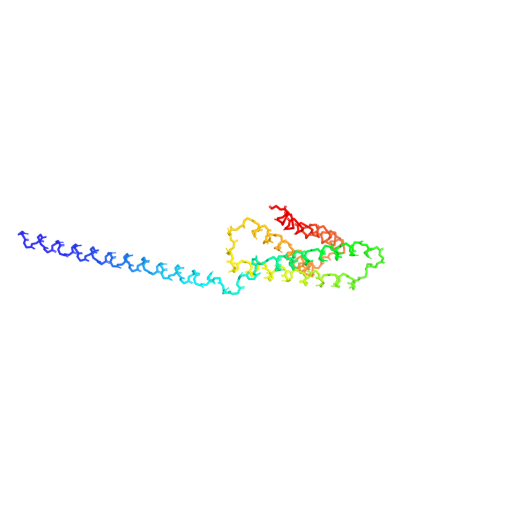76.12 137 PRO A CA 1
ATOM 1127 C C . PRO A 1 137 ? 3.678 4.406 -15.260 1.00 76.12 137 PRO A C 1
ATOM 1129 O O . PRO A 1 137 ? 4.026 4.738 -16.391 1.00 76.12 137 PRO A O 1
ATOM 1132 N N . ALA A 1 138 ? 2.613 4.954 -14.662 1.00 81.06 138 ALA A N 1
ATOM 1133 C CA . ALA A 1 138 ? 1.727 5.906 -15.337 1.00 81.06 138 ALA A CA 1
ATOM 1134 C C . ALA A 1 138 ? 2.399 7.252 -15.666 1.00 81.06 138 ALA A C 1
ATOM 1136 O O . ALA A 1 138 ? 2.058 7.891 -16.663 1.00 81.06 138 ALA A O 1
ATOM 1137 N N . ILE A 1 139 ? 3.350 7.707 -14.844 1.00 77.88 139 ILE A N 1
ATOM 1138 C CA . ILE A 1 139 ? 4.150 8.909 -15.132 1.00 77.88 139 ILE A CA 1
ATOM 1139 C C . ILE A 1 139 ? 5.153 8.625 -16.259 1.00 77.88 139 ILE A C 1
ATOM 1141 O O . ILE A 1 139 ? 5.417 9.478 -17.110 1.00 77.88 139 ILE A O 1
ATOM 1145 N N . ILE A 1 140 ? 5.721 7.421 -16.282 1.00 73.69 140 ILE A N 1
ATOM 1146 C CA . ILE A 1 140 ? 6.744 7.020 -17.253 1.00 73.69 140 ILE A CA 1
ATOM 1147 C C . ILE A 1 140 ? 6.153 6.928 -18.659 1.00 73.69 140 ILE A C 1
ATOM 1149 O O . ILE A 1 140 ? 6.743 7.476 -19.593 1.00 73.69 140 ILE A O 1
ATOM 1153 N N . ASP A 1 141 ? 4.976 6.314 -18.786 1.00 73.69 141 ASP A N 1
ATOM 1154 C CA . ASP A 1 141 ? 4.258 6.200 -20.060 1.00 73.69 141 ASP A CA 1
ATOM 1155 C C . ASP A 1 141 ? 3.890 7.574 -20.633 1.00 73.69 141 ASP A C 1
ATOM 1157 O O . ASP A 1 141 ? 4.025 7.815 -21.832 1.00 73.69 141 ASP A O 1
ATOM 1161 N N . GLN A 1 142 ? 3.497 8.519 -19.774 1.00 76.69 142 GLN A N 1
ATOM 1162 C CA . GLN A 1 142 ? 3.125 9.870 -20.204 1.00 76.69 142 GLN A CA 1
ATOM 1163 C C . GLN A 1 142 ? 4.323 10.774 -20.520 1.00 76.69 142 GLN A C 1
ATOM 1165 O O . GLN A 1 142 ? 4.185 11.732 -21.277 1.00 76.69 142 GLN A O 1
ATOM 1170 N N . SER A 1 143 ? 5.500 10.499 -19.953 1.00 71.94 143 SER A N 1
ATOM 1171 C CA . SER A 1 143 ? 6.669 11.385 -20.067 1.00 71.94 143 SER A CA 1
ATOM 1172 C C . SER A 1 143 ? 7.495 11.193 -21.344 1.00 71.94 143 SER A C 1
ATOM 1174 O O . SER A 1 143 ? 8.485 11.900 -21.523 1.00 71.94 143 SER A O 1
ATOM 1176 N N . GLY A 1 144 ? 7.130 10.261 -22.238 1.00 66.88 144 GLY A N 1
ATOM 1177 C CA . GLY A 1 144 ? 7.887 10.007 -23.477 1.00 66.88 144 GLY A CA 1
ATOM 1178 C C . GLY A 1 144 ? 9.364 9.669 -23.222 1.00 66.88 144 GLY A C 1
ATOM 1179 O O . GLY A 1 144 ? 10.228 9.950 -24.050 1.00 66.88 144 GLY A O 1
ATOM 1180 N N . SER A 1 145 ? 9.655 9.129 -22.037 1.00 69.25 145 SER A N 1
ATOM 1181 C CA . SER A 1 145 ? 11.001 9.012 -21.480 1.00 69.25 145 SER A CA 1
ATOM 1182 C C . SER A 1 145 ? 11.926 8.139 -22.337 1.00 69.25 145 SER A C 1
ATOM 1184 O O . SER A 1 145 ? 11.514 7.106 -22.870 1.00 69.25 145 SER A O 1
ATOM 1186 N N . SER A 1 146 ? 13.190 8.564 -22.465 1.00 73.31 146 SER A N 1
ATOM 1187 C CA . SER A 1 146 ? 14.226 7.869 -23.238 1.00 73.31 146 SER A CA 1
ATOM 1188 C C . SER A 1 146 ? 14.547 6.488 -22.653 1.00 73.31 146 SER A C 1
ATOM 1190 O O . SER A 1 146 ? 14.366 6.248 -21.456 1.00 73.31 146 SER A O 1
ATOM 1192 N N . ASP A 1 147 ? 15.074 5.574 -23.473 1.00 73.56 147 ASP A N 1
ATOM 1193 C CA . ASP A 1 147 ? 15.340 4.189 -23.051 1.00 73.56 147 ASP A CA 1
ATOM 1194 C C . ASP A 1 147 ? 16.278 4.093 -21.833 1.00 73.56 147 ASP A C 1
ATOM 1196 O O . ASP A 1 147 ? 16.112 3.224 -20.978 1.00 73.56 147 ASP A O 1
ATOM 1200 N N . VAL A 1 148 ? 17.198 5.048 -21.667 1.00 73.56 148 VAL A N 1
ATOM 1201 C CA . VAL A 1 148 ? 18.083 5.135 -20.490 1.00 73.56 148 VAL A CA 1
ATOM 1202 C C . VAL A 1 148 ? 17.306 5.462 -19.207 1.00 73.56 148 VAL A C 1
ATOM 1204 O O . VAL A 1 148 ? 17.568 4.877 -18.148 1.00 73.56 148 VAL A O 1
ATOM 1207 N N . SER A 1 149 ? 16.322 6.364 -19.284 1.00 77.25 149 SER A N 1
ATOM 1208 C CA . SER A 1 149 ? 15.435 6.655 -18.155 1.00 77.25 149 SER A CA 1
ATOM 1209 C C . SER A 1 149 ? 14.602 5.429 -17.807 1.00 77.25 149 SER A C 1
ATOM 1211 O O . SER A 1 149 ? 14.543 5.067 -16.633 1.00 77.25 149 SER A O 1
ATOM 1213 N N . ARG A 1 150 ? 14.048 4.727 -18.804 1.00 72.69 150 ARG A N 1
ATOM 1214 C CA . ARG A 1 150 ? 13.264 3.498 -18.587 1.00 72.69 150 ARG A CA 1
ATOM 1215 C C . ARG A 1 150 ? 14.074 2.433 -17.851 1.00 72.69 150 ARG A C 1
ATOM 1217 O O . ARG A 1 150 ? 13.610 1.909 -16.846 1.00 72.69 150 ARG A O 1
ATOM 1224 N N . LEU A 1 151 ? 15.319 2.184 -18.264 1.00 74.62 151 LEU A N 1
ATOM 1225 C CA . LEU A 1 151 ? 16.222 1.242 -17.584 1.00 74.62 151 LEU A CA 1
ATOM 1226 C C . LEU A 1 151 ? 16.514 1.635 -16.129 1.00 74.62 151 LEU A C 1
ATOM 1228 O O . LEU A 1 151 ? 16.568 0.776 -15.248 1.00 74.62 151 LEU A O 1
ATOM 1232 N N . THR A 1 152 ? 16.679 2.929 -15.852 1.00 79.50 152 THR A N 1
ATOM 1233 C CA . THR A 1 152 ? 16.883 3.427 -14.481 1.00 79.50 152 THR A CA 1
ATOM 1234 C C . THR A 1 152 ? 15.627 3.245 -13.633 1.00 79.50 152 THR A C 1
ATOM 1236 O O . THR A 1 152 ? 15.704 2.831 -12.479 1.00 79.50 152 THR A O 1
ATOM 1239 N N . LEU A 1 153 ? 14.458 3.479 -14.218 1.00 72.50 153 LEU A N 1
ATOM 1240 C CA . LEU A 1 153 ? 13.169 3.298 -13.560 1.00 72.50 153 LEU A CA 1
ATOM 1241 C C . LEU A 1 153 ? 12.882 1.818 -13.294 1.00 72.50 153 LEU A C 1
ATOM 1243 O O . LEU A 1 153 ? 12.457 1.479 -12.197 1.00 72.50 153 LEU A O 1
ATOM 1247 N N . PHE A 1 154 ? 13.236 0.917 -14.212 1.00 71.38 154 PHE A N 1
ATOM 1248 C CA . PHE A 1 154 ? 13.194 -0.526 -13.957 1.00 71.38 154 PHE A CA 1
ATOM 1249 C C . PHE A 1 154 ? 14.076 -0.941 -12.774 1.00 71.38 154 PHE A C 1
ATOM 1251 O O . PHE A 1 154 ? 13.699 -1.831 -12.008 1.00 71.38 154 PHE A O 1
ATOM 1258 N N . ARG A 1 155 ? 15.222 -0.277 -12.565 1.00 75.50 155 ARG A N 1
ATOM 1259 C CA . ARG A 1 155 ? 16.041 -0.485 -11.359 1.00 75.50 155 ARG A CA 1
ATOM 1260 C C . ARG A 1 155 ? 15.335 0.029 -10.103 1.00 75.50 155 ARG A C 1
ATOM 1262 O O . ARG A 1 155 ? 15.386 -0.648 -9.082 1.00 75.50 155 ARG A O 1
ATOM 1269 N N . LEU A 1 156 ? 14.646 1.170 -10.173 1.00 76.62 156 LEU A N 1
ATOM 1270 C CA . LEU A 1 156 ? 13.872 1.711 -9.048 1.00 76.62 156 LEU A CA 1
ATOM 1271 C C . LEU A 1 156 ? 12.681 0.817 -8.680 1.00 76.62 156 LEU A C 1
ATOM 1273 O O . LEU A 1 156 ? 12.552 0.465 -7.510 1.00 76.62 156 LEU A O 1
ATOM 1277 N N . LEU A 1 157 ? 11.899 0.357 -9.662 1.00 73.12 157 LEU A N 1
ATOM 1278 C CA . LEU A 1 157 ? 10.819 -0.622 -9.465 1.00 73.12 157 LEU A CA 1
ATOM 1279 C C . LEU A 1 157 ? 11.345 -1.896 -8.783 1.00 73.12 157 LEU A C 1
ATOM 1281 O O . LEU A 1 157 ? 10.667 -2.512 -7.965 1.00 73.12 157 LEU A O 1
ATOM 1285 N N . ARG A 1 158 ? 12.594 -2.290 -9.078 1.00 73.19 158 ARG A N 1
ATOM 1286 C CA . ARG A 1 158 ? 13.254 -3.429 -8.427 1.00 73.19 158 ARG A CA 1
ATOM 1287 C C . ARG A 1 158 ? 13.622 -3.162 -6.964 1.00 73.19 158 ARG A C 1
ATOM 1289 O O . ARG A 1 158 ? 13.494 -4.059 -6.136 1.00 73.19 158 ARG A O 1
ATOM 1296 N N . LEU A 1 159 ? 14.028 -1.941 -6.626 1.00 77.31 159 LEU A N 1
ATOM 1297 C CA . LEU A 1 159 ? 14.342 -1.535 -5.250 1.00 77.31 159 LEU A CA 1
ATOM 1298 C C . LEU A 1 159 ? 13.087 -1.365 -4.387 1.00 77.31 159 LEU A C 1
ATOM 1300 O O . LEU A 1 159 ? 13.110 -1.681 -3.199 1.00 77.31 159 LEU A O 1
ATOM 1304 N N . MET A 1 160 ? 11.975 -0.928 -4.972 1.00 71.75 160 MET A N 1
ATOM 1305 C CA . MET A 1 160 ? 10.721 -0.716 -4.239 1.00 71.75 160 MET A CA 1
ATOM 1306 C C . MET A 1 160 ? 10.078 -2.015 -3.737 1.00 71.75 160 MET A C 1
ATOM 1308 O O . MET A 1 160 ? 9.329 -2.011 -2.758 1.00 71.75 160 MET A O 1
ATOM 1312 N N . ARG A 1 161 ? 10.474 -3.165 -4.291 1.00 74.06 161 ARG A N 1
ATOM 1313 C CA . ARG A 1 161 ? 10.143 -4.501 -3.761 1.00 74.06 161 ARG A CA 1
ATOM 1314 C C . ARG A 1 161 ? 10.601 -4.682 -2.314 1.00 74.06 161 ARG A C 1
ATOM 1316 O O . ARG A 1 161 ? 9.923 -5.363 -1.547 1.00 74.06 161 ARG A O 1
ATOM 1323 N N . LEU A 1 162 ? 11.694 -4.026 -1.906 1.00 80.44 162 LEU A N 1
ATOM 1324 C CA . LEU A 1 162 ? 12.184 -4.055 -0.523 1.00 80.44 162 LEU A CA 1
ATOM 1325 C C . LEU A 1 162 ? 11.138 -3.508 0.455 1.00 80.44 162 LEU A C 1
ATOM 1327 O O . LEU A 1 162 ? 10.937 -4.084 1.521 1.00 80.44 162 LEU A O 1
ATOM 1331 N N . VAL A 1 163 ? 10.397 -2.467 0.060 1.00 78.75 163 VAL A N 1
ATOM 1332 C CA . VAL A 1 163 ? 9.307 -1.889 0.866 1.00 78.75 163 VAL A CA 1
ATOM 1333 C C . VAL A 1 163 ? 8.179 -2.901 1.086 1.00 78.75 163 VAL A C 1
ATOM 1335 O O . VAL A 1 163 ? 7.501 -2.882 2.111 1.00 78.75 163 VAL A O 1
ATOM 1338 N N . ARG A 1 164 ? 7.992 -3.841 0.157 1.00 74.06 164 ARG A N 1
ATOM 1339 C CA . ARG A 1 164 ? 6.990 -4.908 0.285 1.00 74.06 164 ARG A CA 1
ATOM 1340 C C . ARG A 1 164 ? 7.458 -6.024 1.196 1.00 74.06 164 ARG A C 1
ATOM 1342 O O . ARG A 1 164 ? 6.648 -6.530 1.966 1.00 74.06 164 ARG A O 1
ATOM 1349 N N . VAL A 1 165 ? 8.751 -6.344 1.188 1.00 79.19 165 VAL A N 1
ATOM 1350 C CA . VAL A 1 165 ? 9.347 -7.279 2.154 1.00 79.19 165 VAL A CA 1
ATOM 1351 C C . VAL A 1 165 ? 9.192 -6.750 3.582 1.00 79.19 165 VAL A C 1
ATOM 1353 O O . VAL A 1 165 ? 8.907 -7.537 4.479 1.00 79.19 165 VAL A O 1
ATOM 1356 N N . LEU A 1 166 ? 9.235 -5.428 3.804 1.00 81.62 166 LEU A N 1
ATOM 1357 C CA . LEU A 1 166 ? 8.959 -4.830 5.124 1.00 81.62 166 LEU A CA 1
ATOM 1358 C C . LEU A 1 166 ? 7.562 -5.169 5.670 1.00 81.62 166 LEU A C 1
ATOM 1360 O O . LEU A 1 166 ? 7.352 -5.118 6.880 1.00 81.62 166 LEU A O 1
ATOM 1364 N N . ARG A 1 167 ? 6.613 -5.601 4.827 1.00 74.94 167 ARG A N 1
ATOM 1365 C CA . ARG A 1 167 ? 5.306 -6.097 5.289 1.00 74.94 167 ARG A CA 1
ATOM 1366 C C . ARG A 1 167 ? 5.430 -7.362 6.137 1.00 74.94 167 ARG A C 1
ATOM 1368 O O . ARG A 1 167 ? 4.522 -7.617 6.923 1.00 74.94 167 ARG A O 1
ATOM 1375 N N . ILE A 1 168 ? 6.527 -8.123 6.031 1.00 80.69 168 ILE A N 1
ATOM 1376 C CA . ILE A 1 168 ? 6.802 -9.289 6.885 1.00 80.69 168 ILE A CA 1
ATOM 1377 C C . ILE A 1 168 ? 7.001 -8.898 8.351 1.00 80.69 168 ILE A C 1
ATOM 1379 O O . ILE A 1 168 ? 6.730 -9.699 9.240 1.00 80.69 168 ILE A O 1
ATOM 1383 N N . LEU A 1 169 ? 7.393 -7.649 8.628 1.00 77.19 169 LEU A N 1
ATOM 1384 C CA . LEU A 1 169 ? 7.535 -7.142 9.995 1.00 77.19 169 LEU A CA 1
ATOM 1385 C C . LEU A 1 169 ? 6.202 -7.191 10.758 1.00 77.19 169 LEU A C 1
ATOM 1387 O O . LEU A 1 169 ? 6.191 -7.310 11.980 1.00 77.19 169 LEU A O 1
ATOM 1391 N N . ARG A 1 170 ? 5.070 -7.222 10.043 1.00 71.75 170 ARG A N 1
ATOM 1392 C CA . ARG A 1 170 ? 3.735 -7.438 10.621 1.00 71.75 170 ARG A CA 1
ATOM 1393 C C . ARG A 1 170 ? 3.545 -8.835 11.214 1.00 71.75 170 ARG A C 1
ATOM 1395 O O . ARG A 1 170 ? 2.665 -9.003 12.054 1.00 71.75 170 ARG A O 1
ATOM 1402 N N . LEU A 1 171 ? 4.347 -9.821 10.802 1.00 72.44 171 LEU A N 1
ATOM 1403 C CA . LEU A 1 171 ? 4.382 -11.157 11.409 1.00 72.44 171 LEU A CA 1
ATOM 1404 C C . LEU A 1 171 ? 5.169 -11.160 12.724 1.00 72.44 171 LEU A C 1
ATOM 1406 O O . LEU A 1 171 ? 4.882 -11.970 13.596 1.00 72.44 171 LEU A O 1
ATOM 1410 N N . LEU A 1 172 ? 6.114 -10.233 12.920 1.00 70.69 172 LEU A N 1
ATOM 1411 C CA . LEU A 1 172 ? 6.844 -10.120 14.190 1.00 70.69 172 LEU A CA 1
ATOM 1412 C C . LEU A 1 172 ? 5.929 -9.671 15.338 1.00 70.69 172 LEU A C 1
ATOM 1414 O O . LEU A 1 172 ? 6.150 -10.064 16.478 1.00 70.69 172 LEU A O 1
ATOM 1418 N N . ARG A 1 173 ? 4.853 -8.932 15.031 1.00 67.44 173 ARG A N 1
ATOM 1419 C CA . ARG A 1 173 ? 3.752 -8.642 15.967 1.00 67.44 173 ARG A CA 1
ATOM 1420 C C . ARG A 1 173 ? 3.073 -9.908 16.502 1.00 67.44 173 ARG A C 1
ATOM 1422 O O . ARG A 1 173 ? 2.544 -9.861 17.597 1.00 67.44 173 ARG A O 1
ATOM 1429 N N . PHE A 1 174 ? 3.061 -11.010 15.747 1.00 60.62 174 PHE A N 1
ATOM 1430 C CA . PHE A 1 174 ? 2.434 -12.267 16.179 1.00 60.62 174 PHE A CA 1
ATOM 1431 C C . PHE A 1 174 ? 3.283 -13.069 17.164 1.00 60.62 174 PHE A C 1
ATOM 1433 O O . PHE A 1 174 ? 2.761 -13.936 17.858 1.00 60.62 174 PHE A O 1
ATOM 1440 N N . VAL A 1 175 ? 4.592 -12.816 17.186 1.00 61.59 175 VAL A N 1
ATOM 1441 C CA . VAL A 1 175 ? 5.560 -13.548 18.016 1.00 61.59 175 VAL A CA 1
ATOM 1442 C C . VAL A 1 175 ? 5.682 -12.935 19.419 1.00 61.59 175 VAL A C 1
ATOM 1444 O O . VAL A 1 175 ? 6.314 -13.529 20.291 1.00 61.59 175 VAL A O 1
ATOM 1447 N N . ARG A 1 176 ? 5.076 -11.769 19.661 1.00 46.94 176 ARG A N 1
ATOM 1448 C CA . ARG A 1 176 ? 5.126 -11.047 20.934 1.00 46.94 176 ARG A CA 1
ATOM 1449 C C . ARG A 1 176 ? 3.743 -10.956 21.561 1.00 46.94 176 ARG A C 1
ATOM 1451 O O . ARG A 1 176 ? 3.684 -11.077 22.802 1.00 46.94 176 ARG A O 1
#

Sequence (176 aa):
ERVFANDMRTRNLGKVEDELKQRQGYSLDLRWRFERMQSFLQPAEGQRWIHSNASNCLFGGAIIANAMFIGFETDYHRTDEGSYGLTFWLLMESVFLTVFIVELLLRFRADGPFSDHWTTFDLLILLLGVADTWVLPAIIDQSGSSDVSRLTLFRLLRLMRLVRVLRILRLLRFVR

Foldseek 3Di:
DVVVVVVVVVVVVVVVVVVVVVVVVVVVVVVVVVVVVVVQLVQPPPCVVLPDPVVVVVLLVLLVVLVVLLVVCVVVVPPDPDPVVVVVSLVVLVVSLVVLVVSLVSVCSHQNCPNDPVSVLSVVLSVLSCCLSPVLVVCVVVVVDDPVVVVVSVVVSNVNVVSSNVVNVSVVVVVD

Radius of gyration: 28.31 Å; chains: 1; bounding box: 59×72×64 Å

InterPro domains:
  IPR005821 Ion transport domain [PF00520] (56-173)
  IPR027359 Voltage-dependent channel domain superfamily [G3DSA:1.20.120.350] (46-176)
  IPR043203 Voltage-gated cation channel calcium and sodium [PTHR10037] (62-173)

Organism: Alexandrium catenella (NCBI:txid2925)

pLDDT: mean 74.4, std 9.06, range [46.94, 88.0]